Protein AF-A0A8H8A2S0-F1 (afdb_monomer_lite)

Foldseek 3Di:
DDDPNHDDDWFWFAFDQPDPPHDPVNRVVRRVVRRVVVRCVVVCVCVVVPPPPPPPDPPD

Radius of gyration: 15.83 Å; chains: 1; bounding box: 32×26×47 Å

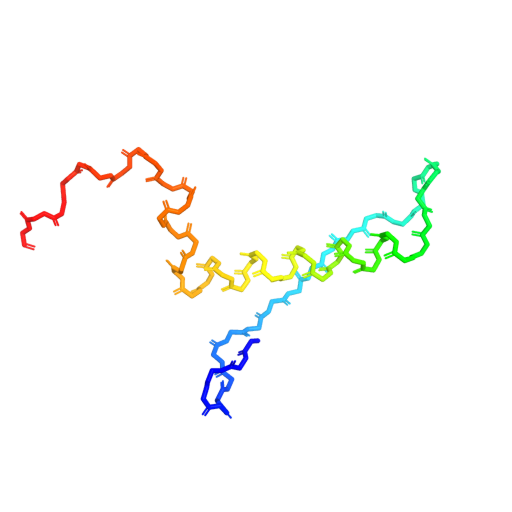pLDDT: mean 79.52, std 16.87, range [40.25, 95.06]

Organism: NCBI:txid278681

Sequence (60 aa):
MFVFGRLVSEARGYQEFFHKGKTADVAVEGIKSNALMRCCKDLGIASELWYAELRCGRNR

InterPro domains:
  IPR009446 Mitochondrial genome maintenance protein Mgm101 [PF06420] (2-51)
  IPR009446 Mitochondrial genome maintenance protein Mgm101 [PTHR31404] (2-50)

Secondary structure (DSSP, 8-state):
-EETTEE-----------STT--HHHHHHHHHHHHHHHHHHHTTTTHHHH-TT--SS---

Structure (mmCIF, N/CA/C/O backbone):
data_AF-A0A8H8A2S0-F1
#
_entry.id   AF-A0A8H8A2S0-F1
#
loop_
_atom_site.group_PDB
_atom_site.id
_atom_site.type_symbol
_atom_site.label_atom_id
_atom_site.label_alt_id
_atom_site.label_comp_id
_atom_site.label_asym_id
_atom_site.label_entity_id
_atom_site.label_seq_id
_atom_site.pdbx_PDB_ins_code
_atom_site.Cartn_x
_atom_site.Cartn_y
_atom_site.Cartn_z
_atom_site.occupancy
_atom_site.B_iso_or_equiv
_atom_site.auth_seq_id
_atom_site.auth_comp_id
_atom_site.auth_asym_id
_atom_site.auth_atom_id
_atom_site.pdbx_PDB_model_num
ATOM 1 N N . MET A 1 1 ? -7.192 -5.495 -0.475 1.00 84.94 1 MET A N 1
ATOM 2 C CA . MET A 1 1 ? -6.802 -6.243 0.737 1.00 84.94 1 MET A CA 1
ATOM 3 C C . MET A 1 1 ? -8.047 -6.790 1.409 1.00 84.94 1 MET A C 1
ATOM 5 O O . MET A 1 1 ? -8.961 -6.024 1.706 1.00 84.94 1 MET A O 1
ATOM 9 N N . PHE A 1 2 ? -8.083 -8.106 1.613 1.00 91.88 2 PHE A N 1
ATOM 10 C CA . PHE A 1 2 ? -9.163 -8.783 2.325 1.00 91.88 2 PHE A CA 1
ATOM 11 C C . PHE A 1 2 ? -8.679 -9.218 3.709 1.00 91.88 2 PHE A C 1
ATOM 13 O O . PHE A 1 2 ? -7.553 -9.695 3.837 1.00 91.88 2 PHE A O 1
ATOM 20 N N . VAL A 1 3 ? -9.526 -9.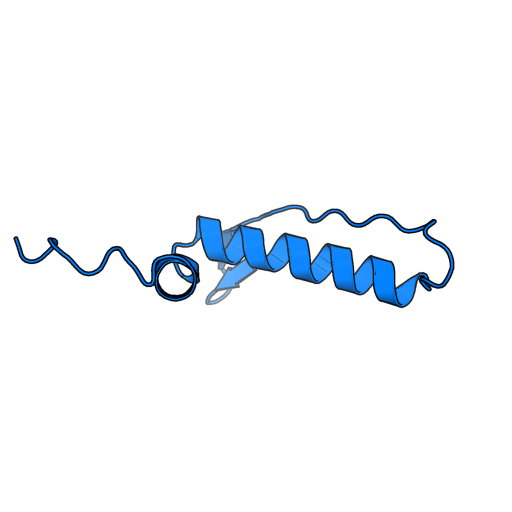077 4.726 1.00 89.38 3 VAL A N 1
ATOM 21 C CA . VAL A 1 3 ? -9.266 -9.536 6.099 1.00 89.38 3 VAL A CA 1
ATOM 22 C C . VAL A 1 3 ? -10.490 -10.316 6.563 1.00 89.38 3 VAL A C 1
ATOM 24 O O . VAL A 1 3 ? -11.613 -9.834 6.432 1.00 89.38 3 VAL A O 1
ATOM 27 N N . PHE A 1 4 ? -10.289 -11.548 7.039 1.00 93.75 4 PHE A N 1
ATOM 28 C CA . PHE A 1 4 ? -11.376 -12.463 7.426 1.00 93.75 4 PHE A CA 1
ATOM 29 C C . PHE A 1 4 ? -12.500 -12.566 6.371 1.00 93.75 4 PHE A C 1
ATOM 31 O O . PHE A 1 4 ? -13.685 -12.547 6.696 1.00 93.75 4 PHE A O 1
ATOM 38 N N . GLY A 1 5 ? -12.126 -12.614 5.086 1.00 95.06 5 GLY A N 1
ATOM 39 C CA . GLY A 1 5 ? -13.067 -12.726 3.966 1.00 95.06 5 GLY A CA 1
ATOM 40 C C . GLY A 1 5 ? -13.814 -11.439 3.586 1.00 95.06 5 GLY A C 1
ATOM 41 O O . GLY A 1 5 ? -14.649 -11.480 2.689 1.00 95.06 5 GLY A O 1
ATOM 42 N N . ARG A 1 6 ? -13.525 -10.290 4.213 1.00 92.81 6 ARG A N 1
ATOM 43 C CA . ARG A 1 6 ? -14.135 -8.989 3.876 1.00 92.81 6 ARG A CA 1
ATOM 44 C C . ARG A 1 6 ? -13.139 -8.058 3.196 1.00 92.81 6 ARG A C 1
ATOM 46 O O . ARG A 1 6 ? -11.976 -8.025 3.589 1.00 92.81 6 ARG A O 1
ATOM 53 N N . LEU A 1 7 ? -13.589 -7.299 2.195 1.00 92.88 7 LEU A N 1
ATOM 54 C CA . LEU A 1 7 ? -12.782 -6.258 1.551 1.00 92.88 7 LEU A CA 1
ATOM 55 C C . LEU A 1 7 ? -12.628 -5.079 2.517 1.00 92.88 7 LEU A C 1
ATOM 57 O O . LEU A 1 7 ? -13.632 -4.544 2.979 1.00 92.88 7 LEU A O 1
ATOM 61 N N . VAL A 1 8 ? -11.389 -4.691 2.825 1.00 90.00 8 VAL A N 1
ATOM 62 C CA . VAL A 1 8 ? -11.110 -3.624 3.808 1.00 90.00 8 VAL A CA 1
ATOM 63 C C . VAL A 1 8 ? -10.472 -2.394 3.168 1.00 90.00 8 VAL A C 1
ATOM 65 O O . VAL A 1 8 ? -10.750 -1.274 3.573 1.00 90.00 8 VAL A O 1
ATOM 68 N N . SER A 1 9 ? -9.619 -2.582 2.162 1.00 91.00 9 SER A N 1
ATOM 69 C CA . SER A 1 9 ? -8.956 -1.477 1.462 1.00 91.00 9 SER A CA 1
ATOM 70 C C . SER A 1 9 ? -8.585 -1.898 0.044 1.00 91.00 9 SER A C 1
ATOM 72 O O . SER A 1 9 ? -8.228 -3.057 -0.192 1.00 91.00 9 SER A O 1
ATOM 74 N N . GLU A 1 10 ? -8.666 -0.965 -0.894 1.00 93.25 10 GLU A N 1
ATOM 75 C CA . GLU A 1 10 ? -8.251 -1.125 -2.281 1.00 93.25 10 GLU A CA 1
ATOM 76 C C . GLU A 1 10 ? -7.370 0.062 -2.666 1.00 93.25 10 GLU A C 1
ATOM 78 O O . GLU A 1 10 ? -7.739 1.212 -2.447 1.00 93.25 10 GLU A O 1
ATOM 83 N N . ALA A 1 11 ? -6.210 -0.215 -3.258 1.00 93.06 11 ALA A N 1
ATOM 84 C CA . ALA A 1 11 ? -5.329 0.819 -3.771 1.00 93.06 11 ALA A CA 1
ATOM 85 C C . ALA A 1 11 ? -4.628 0.348 -5.044 1.00 93.06 11 ALA A C 1
ATOM 87 O O . ALA A 1 11 ? -4.417 -0.846 -5.269 1.00 93.06 11 ALA A O 1
ATOM 88 N N . ARG A 1 12 ? -4.221 1.318 -5.865 1.00 93.88 12 ARG A N 1
ATOM 89 C CA . ARG A 1 12 ? -3.519 1.081 -7.127 1.00 93.88 12 ARG A CA 1
ATOM 90 C C . ARG A 1 12 ? -2.055 1.488 -7.014 1.00 93.88 12 ARG A C 1
ATOM 92 O O . ARG A 1 12 ? -1.737 2.592 -6.562 1.00 93.88 12 ARG A O 1
ATOM 99 N N . GLY A 1 13 ? -1.176 0.589 -7.442 1.00 91.62 13 GLY A N 1
ATOM 100 C CA . GLY A 1 13 ? 0.257 0.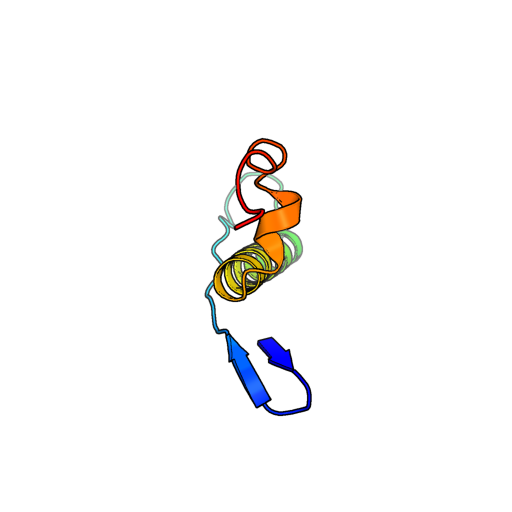830 -7.554 1.00 91.62 13 GLY A CA 1
ATOM 101 C C . GLY A 1 13 ? 0.649 1.292 -8.953 1.00 91.62 13 GLY A C 1
ATOM 102 O O . GLY A 1 13 ? -0.078 1.071 -9.923 1.00 91.62 13 GLY A O 1
ATOM 103 N N . TYR A 1 14 ? 1.812 1.928 -9.049 1.00 92.00 14 TYR A N 1
ATOM 104 C CA . TYR A 1 14 ? 2.406 2.356 -10.312 1.00 92.00 14 TYR A CA 1
ATOM 105 C C . TYR A 1 14 ? 3.911 2.082 -10.295 1.00 92.00 14 TYR A C 1
ATOM 107 O O . TYR A 1 14 ? 4.545 2.211 -9.245 1.00 92.00 14 TYR A O 1
ATOM 115 N N . GLN A 1 15 ? 4.468 1.696 -11.443 1.00 91.62 15 GLN A N 1
ATOM 116 C CA . GLN A 1 15 ? 5.900 1.485 -11.637 1.00 91.62 15 GLN A CA 1
ATOM 117 C C . GLN A 1 15 ? 6.257 1.731 -13.102 1.00 91.62 15 GLN A C 1
ATOM 119 O O . GLN A 1 15 ? 5.545 1.290 -14.003 1.00 91.62 15 GLN A O 1
ATOM 124 N N . GLU A 1 16 ? 7.383 2.395 -13.338 1.00 89.94 16 GLU A N 1
ATOM 125 C CA . GLU A 1 16 ? 7.911 2.594 -14.686 1.00 89.94 16 GLU A CA 1
ATOM 126 C C . GLU A 1 16 ? 8.604 1.326 -15.197 1.00 89.94 16 GLU A C 1
ATOM 128 O O . GLU A 1 16 ? 9.500 0.785 -14.540 1.00 89.94 16 GLU A O 1
ATOM 133 N N . PHE A 1 17 ? 8.197 0.871 -16.383 1.00 81.62 17 PHE A N 1
ATOM 134 C CA . PHE A 1 17 ? 8.702 -0.355 -17.005 1.00 81.62 17 PHE A CA 1
ATOM 135 C C . PHE A 1 17 ? 9.949 -0.121 -17.876 1.00 81.62 17 PHE A C 1
ATOM 137 O O . PHE A 1 17 ? 10.906 -0.882 -17.800 1.00 81.62 17 PHE A O 1
ATOM 144 N N . PHE A 1 18 ? 9.991 0.965 -18.652 1.00 73.88 18 PHE A N 1
ATOM 145 C CA . PHE A 1 18 ? 10.995 1.177 -19.707 1.00 73.88 18 PHE A CA 1
ATOM 146 C C . PHE A 1 18 ? 12.297 1.852 -19.241 1.00 73.88 18 PHE A C 1
ATOM 148 O O . PHE A 1 18 ? 12.917 2.608 -19.987 1.00 73.88 18 PHE A O 1
ATOM 155 N N . HIS A 1 19 ? 12.735 1.592 -18.010 1.00 72.81 19 HIS A N 1
ATOM 156 C CA . HIS A 1 19 ? 14.053 2.035 -17.558 1.00 72.81 19 HIS A CA 1
ATOM 157 C C . HIS A 1 19 ? 15.097 0.966 -17.901 1.00 72.81 19 HIS A C 1
ATOM 159 O O . HIS A 1 19 ? 14.865 -0.220 -17.657 1.00 72.81 19 HIS A O 1
ATOM 165 N N . LYS A 1 20 ? 16.241 1.369 -18.474 1.00 67.88 20 LYS A N 1
ATOM 166 C CA . LYS A 1 20 ? 17.311 0.450 -18.903 1.00 67.88 20 LYS A CA 1
ATOM 167 C C . LYS A 1 20 ? 17.641 -0.551 -17.784 1.00 67.88 20 LYS A C 1
ATOM 169 O O . LYS A 1 20 ? 18.041 -0.149 -16.698 1.00 67.88 20 LYS A O 1
ATOM 174 N N . GLY A 1 21 ? 17.461 -1.843 -18.064 1.00 70.44 21 GLY A N 1
ATOM 175 C CA . GLY A 1 21 ? 17.799 -2.940 -17.149 1.00 70.44 21 GLY A CA 1
ATOM 176 C C . GLY A 1 21 ? 16.654 -3.497 -16.293 1.00 70.44 21 GLY A C 1
ATOM 177 O O . GLY A 1 21 ? 16.887 -4.458 -15.566 1.00 70.44 21 GLY A O 1
ATOM 178 N N . LYS A 1 22 ? 15.427 -2.960 -16.367 1.00 72.19 22 LYS A N 1
ATOM 179 C CA . LYS A 1 22 ? 14.267 -3.557 -15.679 1.00 72.19 22 LYS A CA 1
ATOM 180 C C . LYS A 1 22 ? 13.568 -4.588 -16.568 1.00 72.19 22 LYS A C 1
ATOM 182 O O . LYS A 1 22 ? 13.237 -4.296 -17.714 1.00 72.19 22 LYS A O 1
ATOM 187 N N . THR A 1 23 ? 13.324 -5.783 -16.032 1.00 86.75 23 THR A N 1
ATOM 188 C CA . THR A 1 23 ? 12.472 -6.793 -16.676 1.00 86.75 23 THR A CA 1
ATOM 189 C C . THR A 1 23 ? 10.998 -6.545 -16.348 1.00 86.75 23 THR A C 1
ATOM 191 O O . THR A 1 23 ? 10.665 -5.786 -15.430 1.00 86.75 23 THR A O 1
ATOM 194 N N . ALA A 1 24 ? 10.095 -7.171 -17.108 1.00 88.06 24 ALA A N 1
ATOM 195 C CA . ALA A 1 24 ? 8.651 -7.022 -16.904 1.00 88.06 24 ALA A CA 1
ATOM 196 C C . ALA A 1 24 ? 8.238 -7.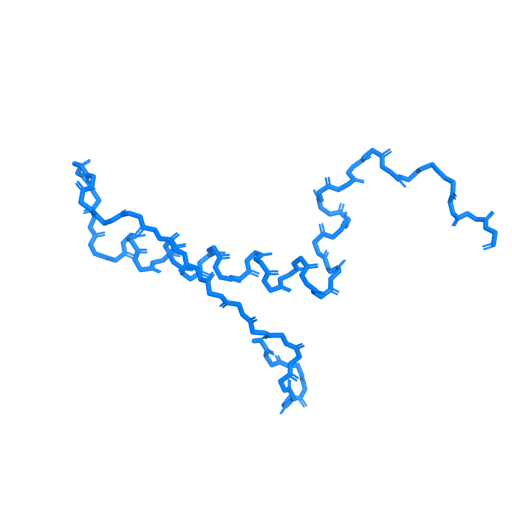490 -15.507 1.00 88.06 24 ALA A C 1
ATOM 198 O O . ALA A 1 24 ? 7.461 -6.826 -14.827 1.00 88.06 24 ALA A O 1
ATOM 199 N N . ASP A 1 25 ? 8.852 -8.571 -15.048 1.00 90.31 25 ASP A N 1
ATOM 200 C CA . ASP A 1 25 ? 8.667 -9.177 -13.732 1.00 90.31 25 ASP A CA 1
ATOM 201 C C . ASP A 1 25 ? 9.001 -8.180 -12.611 1.00 90.31 25 ASP A C 1
ATOM 203 O O . ASP A 1 25 ? 8.201 -7.977 -11.698 1.00 90.31 25 ASP A O 1
ATOM 207 N N . VAL A 1 26 ? 10.125 -7.461 -12.726 1.00 91.25 26 VAL A N 1
ATOM 208 C CA . VAL A 1 26 ? 10.525 -6.424 -11.755 1.00 91.25 26 VAL A CA 1
ATOM 209 C C . VAL A 1 26 ? 9.530 -5.262 -11.733 1.00 91.25 26 VAL A C 1
ATOM 211 O O . VAL A 1 26 ? 9.216 -4.722 -10.668 1.00 91.25 26 VAL A O 1
ATOM 214 N N . ALA A 1 27 ? 9.011 -4.860 -12.894 1.00 91.62 27 ALA A N 1
ATOM 215 C CA . ALA A 1 27 ? 8.009 -3.803 -12.956 1.00 91.62 27 ALA A CA 1
ATOM 216 C C . ALA A 1 27 ? 6.680 -4.239 -12.319 1.00 91.62 27 ALA A C 1
ATOM 218 O O . ALA A 1 27 ? 6.093 -3.478 -11.548 1.00 91.62 27 ALA A O 1
ATOM 219 N N . VAL A 1 28 ? 6.242 -5.474 -12.577 1.00 93.12 28 VAL A N 1
ATOM 220 C CA . VAL A 1 28 ? 5.028 -6.061 -11.994 1.00 93.12 28 VAL A CA 1
ATOM 221 C C . VAL A 1 28 ? 5.135 -6.160 -10.473 1.00 93.12 28 VAL A C 1
ATOM 223 O O . VAL A 1 28 ? 4.224 -5.717 -9.771 1.00 93.12 28 VAL A O 1
ATOM 226 N N . GLU A 1 29 ? 6.250 -6.665 -9.947 1.00 94.25 29 GLU A N 1
ATOM 227 C CA . GLU A 1 29 ? 6.475 -6.718 -8.497 1.00 94.25 29 GLU A CA 1
ATOM 228 C C . GLU A 1 29 ? 6.542 -5.315 -7.870 1.00 94.25 29 GLU A C 1
ATOM 230 O O . GLU A 1 29 ? 6.025 -5.090 -6.770 1.00 94.25 29 GLU A O 1
ATOM 235 N N . GLY A 1 30 ? 7.071 -4.331 -8.603 1.00 93.31 30 GL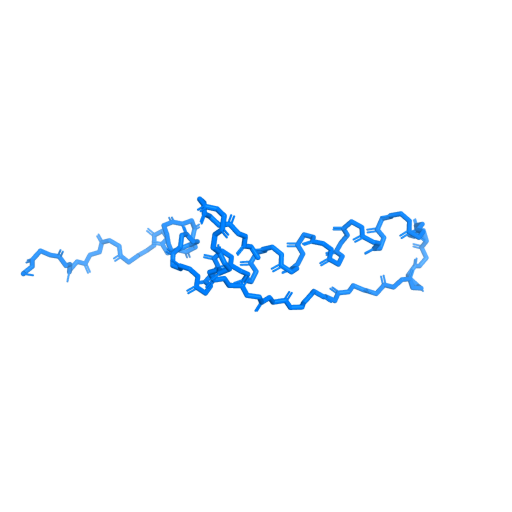Y A N 1
ATOM 236 C CA . GLY A 1 30 ? 7.043 -2.923 -8.206 1.00 93.31 30 GLY A CA 1
ATOM 237 C C . GLY A 1 30 ? 5.625 -2.351 -8.094 1.00 93.31 30 GLY A C 1
ATOM 238 O O . GLY A 1 30 ? 5.302 -1.699 -7.099 1.00 93.31 30 GLY A O 1
ATOM 239 N N . ILE A 1 31 ? 4.753 -2.628 -9.071 1.00 94.75 31 ILE A N 1
ATOM 240 C CA . ILE A 1 31 ? 3.339 -2.213 -9.032 1.00 94.75 31 ILE A CA 1
ATOM 241 C C . ILE A 1 31 ? 2.641 -2.832 -7.818 1.00 94.75 31 ILE A C 1
ATOM 243 O O . ILE A 1 31 ? 1.958 -2.118 -7.081 1.00 94.75 31 ILE A O 1
ATOM 247 N N . LYS A 1 32 ? 2.830 -4.135 -7.578 1.00 93.94 32 LYS A N 1
ATOM 248 C CA . LYS A 1 32 ? 2.217 -4.843 -6.441 1.00 93.94 32 LYS A CA 1
ATOM 249 C C . LYS A 1 32 ? 2.662 -4.255 -5.102 1.00 93.94 32 LYS A C 1
ATOM 251 O O . LYS A 1 32 ? 1.820 -3.922 -4.270 1.00 93.94 32 LYS A O 1
ATOM 256 N N . SER A 1 33 ? 3.968 -4.065 -4.924 1.00 94.75 33 SER A N 1
ATOM 257 C CA . SER A 1 33 ? 4.546 -3.517 -3.692 1.00 94.75 33 SER A CA 1
ATOM 258 C C . SER A 1 33 ? 4.039 -2.100 -3.404 1.00 94.75 33 SER A C 1
ATOM 260 O O . SER A 1 33 ? 3.664 -1.786 -2.276 1.00 94.75 33 SER A O 1
ATOM 262 N N . ASN A 1 34 ? 3.940 -1.252 -4.432 1.00 93.31 34 ASN A N 1
ATOM 263 C CA . ASN A 1 34 ? 3.425 0.112 -4.293 1.00 93.31 34 ASN A CA 1
ATOM 264 C C . ASN A 1 34 ? 1.925 0.132 -3.933 1.00 93.31 34 ASN A C 1
ATOM 266 O O . ASN A 1 34 ? 1.504 0.887 -3.056 1.00 93.31 34 ASN A O 1
ATOM 270 N N . ALA A 1 35 ? 1.119 -0.738 -4.554 1.00 94.62 35 ALA A N 1
ATOM 271 C CA . ALA A 1 35 ? -0.295 -0.891 -4.208 1.00 94.62 35 ALA A CA 1
ATOM 272 C C . ALA A 1 35 ? -0.478 -1.320 -2.742 1.00 94.62 35 ALA A C 1
ATOM 274 O O . ALA A 1 35 ? -1.312 -0.761 -2.028 1.00 94.62 35 ALA A O 1
ATOM 275 N N . LEU A 1 36 ? 0.334 -2.275 -2.279 1.00 92.38 36 LEU A N 1
ATOM 276 C CA . LEU A 1 36 ? 0.265 -2.799 -0.918 1.00 92.38 36 LEU A CA 1
ATOM 277 C C . LEU A 1 36 ? 0.630 -1.742 0.128 1.00 92.38 36 LEU A C 1
ATOM 279 O O . LEU A 1 36 ? -0.112 -1.569 1.090 1.00 92.38 36 LEU A O 1
ATOM 283 N N . MET A 1 37 ? 1.722 -0.998 -0.068 1.00 90.44 37 MET A N 1
ATOM 284 C CA . MET A 1 37 ? 2.138 0.048 0.877 1.00 90.44 37 MET A CA 1
ATOM 285 C C . ME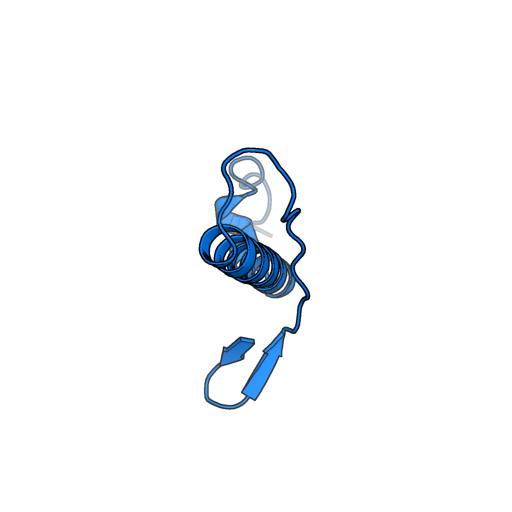T A 1 37 ? 1.060 1.124 1.057 1.00 90.44 37 MET A C 1
ATOM 287 O O . MET A 1 37 ? 0.830 1.589 2.172 1.00 90.44 37 MET A O 1
ATOM 291 N N . ARG A 1 38 ? 0.357 1.485 -0.024 1.00 90.31 38 ARG A N 1
ATOM 292 C CA . ARG A 1 38 ? -0.789 2.404 0.032 1.00 90.31 38 ARG A CA 1
ATOM 293 C C . ARG A 1 38 ? -1.962 1.799 0.802 1.00 90.31 38 ARG A C 1
ATOM 295 O O . ARG A 1 38 ? -2.458 2.451 1.711 1.00 90.31 38 ARG A O 1
ATOM 302 N N . CYS A 1 39 ? -2.311 0.535 0.542 1.00 91.81 39 CYS A N 1
ATOM 303 C CA . CYS A 1 39 ? -3.327 -0.171 1.333 1.00 91.81 39 CYS A CA 1
ATOM 304 C C . CYS A 1 39 ? -2.974 -0.174 2.834 1.00 91.81 39 CYS A C 1
ATOM 306 O O . CYS A 1 39 ? -3.821 0.119 3.671 1.00 91.81 39 CYS A O 1
ATOM 308 N N . CYS A 1 40 ? -1.718 -0.458 3.196 1.00 88.75 40 CYS A N 1
ATOM 309 C CA . CYS A 1 40 ? -1.266 -0.454 4.592 1.00 88.75 40 CYS A CA 1
ATOM 310 C C . CYS A 1 40 ? -1.336 0.940 5.236 1.00 88.75 40 CYS A C 1
ATOM 312 O O . CYS A 1 40 ? -1.576 1.043 6.442 1.00 88.75 40 CYS A O 1
ATOM 314 N N . LYS A 1 41 ? -1.139 2.003 4.447 1.00 86.56 41 LYS A N 1
ATOM 315 C CA . LYS A 1 41 ? -1.322 3.391 4.884 1.00 86.56 41 LYS A CA 1
ATOM 316 C C . LYS A 1 41 ? -2.791 3.697 5.161 1.00 86.56 41 LYS A C 1
ATOM 318 O O . LYS A 1 41 ? -3.092 4.216 6.231 1.00 86.56 41 LYS A O 1
ATOM 323 N N . ASP A 1 42 ? -3.684 3.339 4.244 1.00 86.62 42 ASP A N 1
ATOM 324 C CA . ASP A 1 42 ? -5.125 3.598 4.369 1.00 86.62 42 ASP A CA 1
ATOM 325 C C . ASP A 1 42 ? -5.736 2.854 5.565 1.00 86.62 42 ASP A C 1
ATOM 327 O O . ASP A 1 42 ? -6.622 3.368 6.242 1.00 86.62 42 ASP A O 1
ATOM 331 N N . LEU A 1 43 ? -5.211 1.666 5.876 1.00 85.38 43 LEU A N 1
ATOM 332 C CA . LEU A 1 43 ? -5.599 0.878 7.049 1.00 85.38 43 LEU A CA 1
ATOM 333 C C . LEU A 1 43 ? -5.015 1.403 8.373 1.00 85.38 43 LEU A C 1
ATOM 335 O O . LEU A 1 43 ? -5.338 0.869 9.430 1.00 85.38 43 LEU A O 1
ATOM 339 N N . GLY A 1 44 ? -4.112 2.388 8.341 1.00 81.19 44 GLY A N 1
ATOM 340 C CA . GLY A 1 44 ? -3.423 2.901 9.529 1.00 81.19 44 GLY A CA 1
ATOM 341 C C . GLY A 1 44 ? -2.355 1.966 10.112 1.00 81.19 44 GLY A C 1
ATOM 342 O O . GLY A 1 44 ? -1.680 2.345 11.067 1.00 81.19 44 GLY A O 1
ATOM 343 N N . ILE A 1 45 ? -2.133 0.786 9.520 1.00 78.06 45 ILE A N 1
ATOM 344 C CA . ILE A 1 45 ? -1.128 -0.204 9.956 1.00 78.06 45 ILE A CA 1
ATOM 345 C C . ILE A 1 45 ? 0.294 0.320 9.709 1.00 78.06 45 ILE A C 1
ATOM 347 O O . ILE A 1 45 ? 1.205 0.062 10.489 1.00 78.06 45 ILE A O 1
ATOM 351 N N . ALA A 1 46 ? 0.492 1.115 8.654 1.00 66.19 46 ALA A N 1
ATOM 352 C CA . ALA A 1 46 ? 1.791 1.715 8.346 1.00 66.19 46 ALA A CA 1
ATOM 353 C C . ALA A 1 46 ? 2.165 2.898 9.262 1.00 66.19 46 ALA A C 1
ATOM 355 O O . ALA A 1 46 ? 3.289 3.393 9.178 1.00 66.19 46 ALA A O 1
ATOM 356 N N . SER A 1 47 ? 1.250 3.370 10.120 1.00 60.69 47 SER A N 1
ATOM 357 C CA . SER A 1 47 ? 1.498 4.545 10.964 1.00 60.69 47 SER A CA 1
ATOM 358 C C . SER A 1 47 ? 2.669 4.330 11.931 1.00 60.69 47 SER A C 1
ATOM 360 O O . SER A 1 47 ? 3.518 5.207 12.053 1.00 60.69 47 SER A O 1
ATOM 362 N N . GLU A 1 48 ? 2.805 3.144 12.528 1.00 58.97 48 GLU A N 1
ATOM 363 C CA . GLU A 1 48 ? 3.920 2.848 13.442 1.00 58.97 48 GLU A CA 1
ATOM 364 C C . GLU A 1 48 ? 5.278 2.720 12.734 1.00 58.97 48 GLU A C 1
ATOM 366 O O . GLU A 1 48 ? 6.317 2.914 13.357 1.00 58.97 48 GLU A O 1
ATOM 371 N N . LEU A 1 49 ? 5.284 2.419 11.431 1.00 55.88 49 LEU A N 1
ATOM 372 C CA . LEU A 1 49 ? 6.505 2.217 10.645 1.00 55.88 49 LEU A CA 1
ATOM 373 C C . LEU A 1 49 ? 7.046 3.529 10.051 1.00 55.88 49 LEU A C 1
ATOM 375 O O . LEU A 1 49 ? 8.241 3.649 9.796 1.00 55.88 49 LEU A O 1
ATOM 379 N N . TRP A 1 50 ? 6.166 4.503 9.796 1.00 59.47 50 TRP A N 1
ATOM 380 C CA . TRP A 1 50 ? 6.504 5.771 9.134 1.00 59.47 50 TRP A CA 1
ATOM 381 C C . TRP A 1 50 ? 6.496 6.989 10.068 1.00 59.47 50 TRP A C 1
ATOM 383 O O . TRP A 1 50 ? 7.053 8.023 9.706 1.00 59.47 50 TRP A O 1
ATOM 393 N N . TYR A 1 51 ? 5.922 6.877 11.271 1.00 54.34 51 TYR A N 1
ATOM 394 C CA . TYR A 1 51 ? 5.934 7.926 12.295 1.00 54.34 51 TYR A CA 1
ATOM 395 C C . TYR A 1 51 ? 6.814 7.553 13.497 1.00 54.34 51 TYR A C 1
ATOM 397 O O . TYR A 1 51 ? 6.353 7.582 14.639 1.00 54.34 51 TYR A O 1
ATOM 405 N N . ALA A 1 52 ? 8.097 7.261 13.262 1.00 54.47 52 ALA A N 1
ATOM 406 C CA . ALA A 1 52 ? 9.071 7.102 14.349 1.00 54.47 52 ALA A CA 1
ATOM 407 C C . ALA A 1 52 ? 9.135 8.336 15.287 1.00 54.47 52 ALA A C 1
ATOM 409 O O . ALA A 1 52 ? 9.517 8.202 16.444 1.00 54.47 52 ALA A O 1
ATOM 410 N N . GLU A 1 53 ? 8.678 9.512 14.834 1.00 50.56 53 GLU A N 1
ATOM 411 C CA . GLU A 1 53 ? 8.767 10.778 15.578 1.00 50.56 53 GLU A CA 1
ATOM 412 C C . GLU A 1 53 ? 7.474 11.230 16.302 1.00 50.56 53 GLU A C 1
ATOM 414 O O . GLU A 1 53 ? 7.505 12.220 17.026 1.00 50.56 53 GLU A O 1
ATOM 419 N N . LEU A 1 54 ? 6.316 10.568 16.140 1.00 53.09 54 LEU A N 1
ATOM 420 C CA . LEU A 1 54 ? 5.040 11.052 16.725 1.00 53.09 54 LEU A CA 1
ATOM 421 C C . LEU A 1 54 ? 4.505 10.223 17.900 1.00 53.09 54 LEU A C 1
ATOM 423 O O . LEU A 1 54 ? 3.330 10.328 18.255 1.00 53.09 54 LEU A O 1
ATOM 427 N N . ARG A 1 55 ? 5.370 9.485 18.605 1.00 48.59 55 ARG A N 1
ATOM 428 C CA . ARG A 1 55 ? 5.081 9.056 19.986 1.00 48.59 55 ARG A CA 1
ATOM 429 C C . ARG A 1 55 ? 5.515 10.120 21.003 1.00 48.59 55 ARG A C 1
ATOM 431 O O . ARG A 1 55 ? 6.236 9.836 21.949 1.00 48.59 55 ARG A O 1
ATOM 438 N N . CYS A 1 56 ? 5.022 11.346 20.846 1.00 46.41 56 CYS A N 1
ATOM 439 C CA . CYS A 1 56 ? 4.903 12.288 21.955 1.00 46.41 56 CYS A CA 1
ATOM 440 C C . CYS A 1 56 ? 3.495 12.891 21.917 1.00 46.41 56 CYS A C 1
ATOM 442 O O . CYS A 1 56 ? 3.186 13.709 21.057 1.00 46.41 56 CYS A O 1
ATOM 444 N N . GLY A 1 57 ? 2.621 12.456 22.833 1.00 52.03 57 GLY A N 1
ATOM 445 C CA . GLY A 1 57 ? 1.401 13.207 23.148 1.00 52.03 57 GLY A CA 1
ATOM 446 C C . GLY A 1 57 ? 0.047 12.576 22.813 1.00 52.03 57 GLY A C 1
ATOM 447 O O . GLY A 1 57 ? -0.886 13.313 22.501 1.00 52.03 57 GLY A O 1
ATOM 448 N N . ARG A 1 58 ? -0.136 11.257 22.939 1.00 49.47 58 ARG A N 1
ATOM 449 C CA . ARG A 1 58 ? -1.499 10.703 23.045 1.00 49.47 58 ARG A CA 1
ATOM 450 C C . ARG A 1 58 ? -1.626 9.680 24.173 1.00 49.47 58 ARG A C 1
ATOM 452 O O . ARG A 1 58 ? -1.904 8.513 23.951 1.00 49.47 58 ARG A O 1
ATOM 459 N N . ASN A 1 59 ? -1.404 10.180 25.388 1.00 43.34 59 ASN A N 1
ATOM 460 C CA . ASN A 1 59 ? -2.055 9.690 26.599 1.00 43.34 59 ASN A CA 1
ATOM 461 C C . ASN A 1 59 ? -2.964 10.830 27.091 1.00 43.34 59 ASN A C 1
ATOM 463 O O . ASN A 1 59 ? -2.541 11.708 27.844 1.00 43.34 59 ASN A O 1
ATOM 467 N N . ARG A 1 60 ? -4.173 10.883 26.535 1.00 40.25 60 ARG A N 1
ATOM 468 C CA . ARG A 1 60 ? -5.352 11.548 27.090 1.00 40.25 60 ARG A CA 1
ATOM 469 C C . ARG A 1 60 ? -6.548 10.689 26.731 1.00 40.25 60 ARG A C 1
ATOM 471 O O . ARG A 1 60 ? -6.603 10.288 25.547 1.00 40.25 60 ARG A O 1
#